Protein AF-A0AA37VGV1-F1 (afdb_monomer)

Radius of gyration: 12.06 Å; Cα contacts (8 Å, |Δi|>4): 106; chains: 1; bounding box: 21×33×29 Å

pLDDT: mean 76.51, std 15.52, range [32.69, 92.94]

Structure (mmCIF, N/CA/C/O backbone):
data_AF-A0AA37VGV1-F1
#
_entry.id   AF-A0AA37VGV1-F1
#
loop_
_atom_site.group_PDB
_atom_site.id
_atom_site.type_symbol
_atom_site.label_atom_id
_atom_site.label_alt_id
_atom_site.label_comp_id
_atom_site.label_asym_id
_atom_site.label_entity_id
_atom_site.label_seq_id
_atom_site.pdbx_PDB_ins_code
_atom_site.Cartn_x
_atom_site.Cartn_y
_atom_site.Cartn_z
_atom_site.occupancy
_atom_site.B_iso_or_equiv
_atom_site.auth_seq_id
_atom_site.auth_comp_id
_atom_site.auth_asym_id
_atom_site.auth_atom_id
_atom_site.pdbx_PDB_model_num
ATOM 1 N N . MET A 1 1 ? 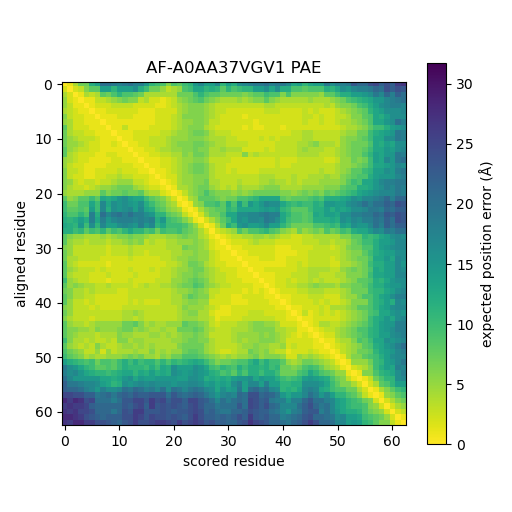-0.065 -7.879 -16.337 1.00 57.25 1 MET A N 1
ATOM 2 C CA . MET A 1 1 ? -0.400 -8.899 -15.334 1.00 57.25 1 MET A CA 1
ATOM 3 C C . MET A 1 1 ? -0.249 -8.205 -14.013 1.00 57.25 1 MET A C 1
ATOM 5 O O . MET A 1 1 ? 0.800 -7.606 -13.788 1.00 57.25 1 MET A O 1
ATOM 9 N N . ASP A 1 2 ? -1.302 -8.221 -13.217 1.00 71.62 2 ASP A N 1
ATOM 10 C CA . ASP A 1 2 ? -1.253 -7.663 -11.875 1.00 71.62 2 ASP A CA 1
ATOM 11 C C . ASP A 1 2 ? -0.535 -8.675 -10.980 1.00 71.62 2 ASP A C 1
ATOM 13 O O . ASP A 1 2 ? -0.741 -9.884 -11.103 1.00 71.62 2 ASP A O 1
ATOM 17 N N . GLY A 1 3 ? 0.393 -8.189 -10.164 1.00 78.62 3 GLY A N 1
ATOM 18 C CA . GLY A 1 3 ? 1.144 -8.984 -9.20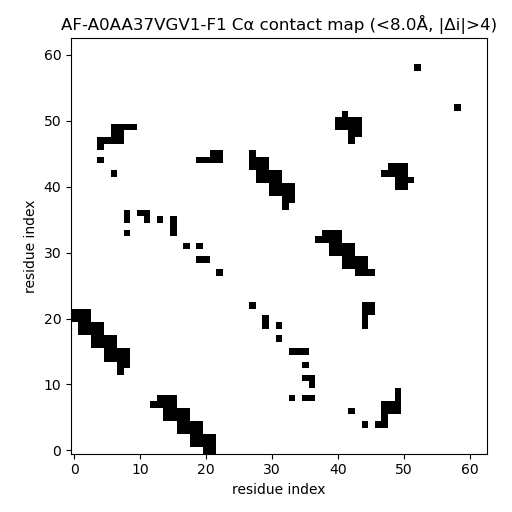6 1.00 78.62 3 GLY A CA 1
ATOM 19 C C . GLY A 1 3 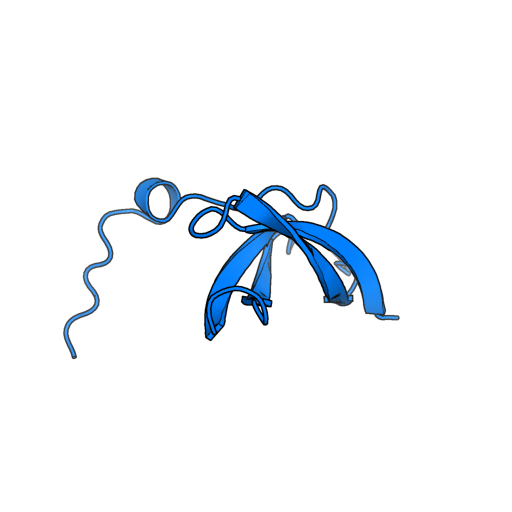? 0.555 -8.800 -7.811 1.00 78.62 3 GLY A C 1
ATOM 20 O O . GLY A 1 3 ? 0.258 -7.661 -7.442 1.00 78.62 3 GLY A O 1
ATOM 21 N N . PRO A 1 4 ? 0.375 -9.878 -7.030 1.00 85.56 4 PRO A N 1
ATOM 22 C CA . PRO A 1 4 ? 0.059 -9.731 -5.619 1.00 85.56 4 PRO A CA 1
ATOM 23 C C . PRO A 1 4 ? 1.258 -9.110 -4.894 1.00 85.56 4 PRO A C 1
ATOM 25 O O . PRO A 1 4 ? 2.404 -9.499 -5.125 1.00 85.56 4 PRO A O 1
ATOM 28 N N . ILE A 1 5 ? 0.988 -8.155 -4.013 1.00 88.12 5 ILE A N 1
ATOM 29 C CA . ILE A 1 5 ? 1.971 -7.527 -3.140 1.00 88.12 5 ILE A CA 1
ATOM 30 C C . ILE A 1 5 ? 1.368 -7.343 -1.755 1.00 88.12 5 ILE A C 1
ATOM 32 O O . ILE A 1 5 ? 0.222 -6.917 -1.619 1.00 88.12 5 ILE A O 1
ATOM 36 N N . THR A 1 6 ? 2.147 -7.643 -0.725 1.00 90.38 6 THR A N 1
ATOM 37 C CA . THR A 1 6 ? 1.755 -7.393 0.661 1.00 90.38 6 THR A CA 1
ATOM 38 C C . THR A 1 6 ? 2.443 -6.120 1.129 1.00 90.38 6 THR A C 1
ATOM 40 O O . THR A 1 6 ? 3.660 -5.982 0.999 1.00 90.38 6 THR A O 1
ATOM 43 N N . PHE A 1 7 ? 1.676 -5.184 1.677 1.00 89.94 7 PHE A N 1
ATOM 44 C CA . PHE A 1 7 ? 2.208 -3.978 2.303 1.00 89.94 7 PHE A CA 1
ATOM 45 C C . PHE A 1 7 ? 1.660 -3.838 3.719 1.00 89.94 7 PHE A C 1
ATOM 47 O O . PHE A 1 7 ? 0.546 -4.262 4.025 1.00 89.94 7 PHE A O 1
ATOM 54 N N . ARG A 1 8 ? 2.430 -3.191 4.594 1.00 90.81 8 ARG A N 1
ATOM 55 C CA . ARG A 1 8 ? 1.998 -2.932 5.967 1.00 90.81 8 ARG A CA 1
ATOM 56 C C . ARG A 1 8 ? 1.313 -1.578 6.066 1.00 90.81 8 ARG A C 1
ATOM 58 O O . ARG A 1 8 ? 1.926 -0.550 5.789 1.00 90.81 8 ARG A O 1
ATOM 65 N N . CYS A 1 9 ? 0.050 -1.555 6.483 1.00 90.31 9 CYS A N 1
ATOM 66 C CA . CYS A 1 9 ? -0.706 -0.320 6.627 1.00 90.31 9 CYS A CA 1
ATOM 67 C C . CYS A 1 9 ? -0.060 0.585 7.695 1.00 90.31 9 CYS A C 1
ATOM 69 O O . CYS A 1 9 ? 0.030 0.186 8.857 1.00 90.31 9 CYS A O 1
ATOM 71 N N . PRO A 1 10 ? 0.324 1.832 7.363 1.00 86.38 10 PRO A N 1
ATOM 72 C CA . PRO A 1 10 ? 0.966 2.742 8.314 1.00 86.38 10 PRO A CA 1
ATOM 73 C C . PRO A 1 10 ? 0.015 3.250 9.407 1.00 86.38 10 PRO A C 1
ATOM 75 O O . PRO A 1 10 ? 0.470 3.820 10.390 1.00 86.38 10 PRO A O 1
ATOM 78 N N . GLN A 1 11 ? -1.301 3.090 9.232 1.00 87.12 11 GLN A N 1
ATOM 79 C CA . GLN A 1 11 ? -2.302 3.585 10.184 1.00 87.12 11 GLN A CA 1
ATOM 80 C C . GLN A 1 11 ? -2.741 2.535 11.191 1.00 87.12 11 GLN A C 1
ATOM 82 O O . GLN A 1 11 ? -2.891 2.852 12.365 1.00 87.12 11 GLN A O 1
ATOM 87 N N . THR A 1 12 ? -2.967 1.305 10.739 1.00 89.38 12 THR A N 1
ATOM 88 C CA . THR A 1 12 ? -3.456 0.220 11.601 1.00 89.38 12 THR A CA 1
ATOM 89 C C . THR A 1 12 ? -2.360 -0.773 11.968 1.00 89.38 12 THR A C 1
ATOM 91 O O . THR A 1 12 ? -2.537 -1.563 12.889 1.00 89.38 12 THR A O 1
ATOM 94 N N . GLY A 1 13 ? -1.230 -0.757 11.254 1.00 89.69 13 GLY A N 1
ATOM 95 C CA . GLY A 1 13 ? -0.142 -1.718 11.416 1.00 89.69 13 GLY A CA 1
ATOM 96 C C . GLY A 1 13 ? -0.437 -3.108 10.850 1.00 89.69 13 GLY A C 1
ATOM 97 O O . GLY A 1 13 ? 0.416 -3.980 11.012 1.00 89.69 13 GLY A O 1
ATOM 98 N N . ALA A 1 14 ? -1.599 -3.309 10.214 1.00 91.25 14 ALA A N 1
ATOM 99 C CA . ALA A 1 14 ? -2.009 -4.574 9.610 1.00 91.25 14 ALA A CA 1
ATOM 100 C C . ALA A 1 14 ? -1.297 -4.821 8.274 1.00 91.25 14 ALA A C 1
ATOM 102 O O . ALA A 1 14 ? -1.086 -3.879 7.509 1.00 91.25 14 ALA A O 1
ATOM 103 N N . ASP A 1 15 ? -0.981 -6.079 7.984 1.00 92.94 15 ASP A N 1
ATOM 104 C CA . ASP A 1 15 ? -0.501 -6.493 6.667 1.00 92.94 15 ASP A CA 1
ATOM 105 C C . ASP A 1 15 ? -1.691 -6.655 5.717 1.00 92.94 15 ASP A C 1
ATOM 107 O O . ASP A 1 15 ? -2.732 -7.207 6.080 1.00 92.94 15 ASP A O 1
ATOM 111 N N . VAL A 1 16 ? -1.559 -6.096 4.519 1.00 91.25 16 VAL A N 1
ATOM 112 C CA . VAL A 1 16 ? -2.632 -5.977 3.537 1.00 91.25 16 VAL A CA 1
ATOM 113 C C . VAL A 1 16 ? -2.125 -6.459 2.191 1.00 91.25 16 VAL A C 1
ATOM 115 O O . VAL A 1 16 ? -1.139 -5.935 1.670 1.00 91.25 16 VAL A O 1
ATOM 118 N N . ASP A 1 17 ? -2.846 -7.411 1.610 1.00 90.94 17 ASP A N 1
ATOM 119 C CA . ASP A 1 17 ? -2.595 -7.878 0.254 1.00 90.94 17 ASP A CA 1
ATOM 120 C C . ASP A 1 17 ? 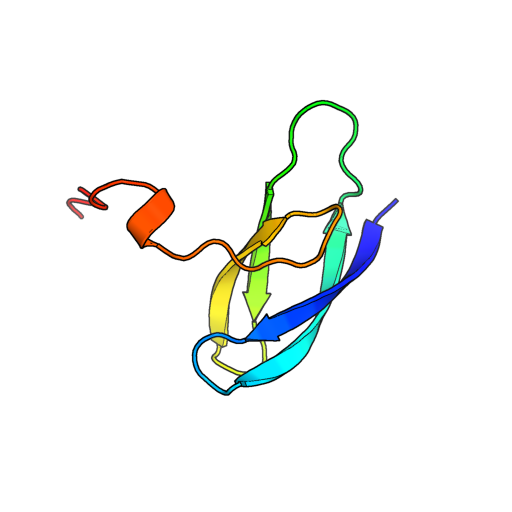-3.311 -6.977 -0.755 1.00 90.94 17 ASP A C 1
ATOM 122 O O . ASP A 1 17 ? -4.508 -6.696 -0.642 1.00 90.94 17 ASP A O 1
ATOM 126 N N . ALA A 1 18 ? -2.569 -6.525 -1.759 1.00 86.25 18 ALA A N 1
ATOM 127 C CA . ALA A 1 18 ? -3.071 -5.748 -2.877 1.00 86.25 18 ALA A CA 1
ATOM 128 C C . ALA A 1 18 ? -2.587 -6.348 -4.197 1.00 86.25 18 ALA A C 1
ATOM 130 O O . ALA A 1 18 ? -1.513 -6.938 -4.279 1.00 86.25 18 ALA A O 1
ATOM 131 N N . PHE A 1 19 ? -3.373 -6.166 -5.252 1.00 85.25 19 PHE A N 1
ATOM 132 C CA . PHE A 1 19 ? -2.932 -6.450 -6.612 1.00 85.25 19 PHE A CA 1
ATOM 133 C C . PHE A 1 19 ? -2.484 -5.142 -7.245 1.00 85.25 19 PHE A C 1
ATOM 135 O O . PHE A 1 19 ? -3.283 -4.218 -7.393 1.00 85.25 19 PHE A O 1
ATOM 142 N N . VAL A 1 20 ? -1.204 -5.062 -7.592 1.00 81.12 20 VAL A N 1
ATOM 143 C CA . VAL A 1 20 ? -0.625 -3.907 -8.281 1.00 81.12 20 VAL A CA 1
ATOM 144 C C . VAL A 1 20 ? -0.259 -4.278 -9.702 1.00 81.12 20 VAL A C 1
ATOM 146 O O . VAL A 1 20 ? 0.137 -5.414 -9.976 1.00 81.12 20 VAL A O 1
ATOM 149 N N . GLN A 1 21 ? -0.360 -3.320 -10.620 1.00 74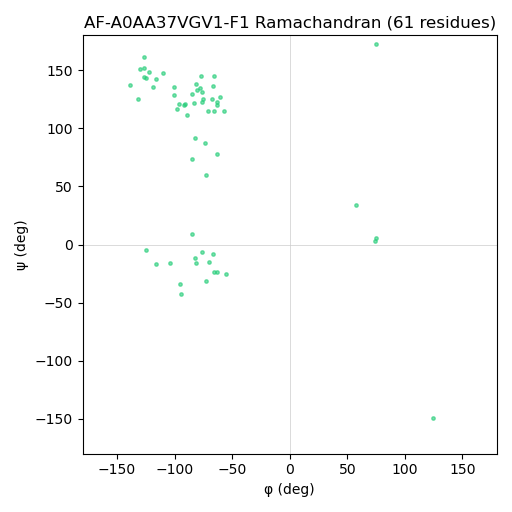.94 21 GLN A N 1
ATOM 150 C CA . GLN A 1 21 ? 0.163 -3.525 -11.962 1.00 74.94 21 GLN A CA 1
ATOM 151 C C . GLN A 1 21 ? 1.674 -3.714 -11.845 1.00 74.94 21 GLN A C 1
ATOM 153 O O . GLN A 1 21 ? 2.374 -2.851 -11.322 1.00 74.94 21 GLN A O 1
ATOM 158 N N . GLN A 1 22 ? 2.192 -4.864 -12.292 1.00 65.62 22 GLN A N 1
ATOM 159 C CA . GLN A 1 22 ? 3.640 -5.045 -12.293 1.00 65.62 22 GLN A CA 1
ATOM 160 C C . GLN A 1 22 ? 4.258 -3.970 -13.191 1.00 65.62 22 GLN A C 1
ATOM 162 O O . GLN A 1 22 ? 3.845 -3.843 -14.354 1.00 65.62 22 GLN A O 1
ATOM 167 N N . PRO A 1 23 ? 5.230 -3.202 -12.679 1.00 60.25 23 PRO A N 1
ATOM 168 C CA . PRO A 1 23 ? 5.710 -2.029 -13.375 1.00 60.25 23 PRO A CA 1
ATOM 169 C C . PRO A 1 23 ? 6.396 -2.438 -14.677 1.00 60.25 23 PRO A C 1
ATOM 171 O O . PRO A 1 23 ? 7.431 -3.104 -14.693 1.00 60.25 23 PRO A O 1
ATOM 174 N N . LYS A 1 24 ? 5.813 -2.033 -15.808 1.00 59.62 24 LYS A N 1
ATOM 175 C CA . LYS A 1 24 ? 6.457 -2.138 -17.122 1.00 59.62 24 LYS A CA 1
ATOM 176 C C . LYS A 1 24 ? 7.353 -0.914 -17.328 1.00 59.62 24 LYS A C 1
ATOM 178 O O . LYS A 1 24 ? 6.996 -0.007 -18.071 1.00 59.62 24 LYS A O 1
ATOM 183 N N . GLY A 1 25 ? 8.497 -0.862 -16.643 1.00 63.28 25 GLY A N 1
ATOM 184 C CA . GLY A 1 25 ? 9.490 0.213 -16.786 1.00 63.28 25 GLY A CA 1
ATOM 185 C C . GLY A 1 25 ? 9.842 0.921 -15.475 1.00 63.28 25 GLY A C 1
ATOM 186 O O . GLY A 1 25 ? 9.840 0.309 -14.415 1.00 63.28 25 GLY A O 1
ATOM 187 N N . LEU A 1 26 ? 10.178 2.215 -15.554 1.00 58.75 26 LEU A N 1
ATOM 188 C CA . LEU A 1 26 ? 10.674 3.030 -14.428 1.00 58.75 26 LEU A CA 1
ATOM 189 C C . LEU A 1 26 ? 9.591 3.465 -13.418 1.00 58.75 26 LEU A C 1
ATOM 191 O O . LEU A 1 26 ? 9.926 4.064 -12.396 1.00 58.75 26 LEU A O 1
ATOM 195 N N . SER A 1 27 ? 8.309 3.196 -13.684 1.00 60.62 27 SER A N 1
ATOM 196 C CA . SER A 1 27 ? 7.212 3.533 -12.768 1.00 60.62 27 SER A CA 1
ATOM 197 C C . SER A 1 27 ? 7.225 2.591 -11.570 1.00 60.62 27 SER A C 1
ATOM 199 O O . SER A 1 27 ? 6.601 1.546 -11.594 1.00 60.62 27 SER A O 1
ATOM 201 N N . ARG A 1 28 ? 7.984 2.939 -10.532 1.00 74.81 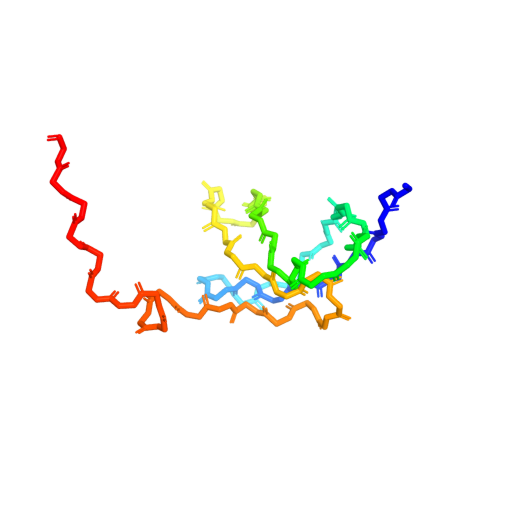28 ARG A N 1
ATOM 202 C CA . ARG A 1 28 ? 8.201 2.094 -9.349 1.00 74.81 28 ARG A CA 1
ATOM 203 C C . ARG A 1 28 ? 7.062 2.161 -8.322 1.00 74.81 28 ARG A C 1
ATOM 205 O O . ARG A 1 28 ? 6.999 1.310 -7.443 1.00 74.81 28 ARG A O 1
ATOM 212 N N . PHE A 1 29 ? 6.184 3.160 -8.409 1.00 79.38 29 PHE A N 1
ATOM 213 C CA . PHE A 1 29 ? 5.205 3.468 -7.364 1.00 79.38 29 PHE A CA 1
ATOM 214 C C . PHE A 1 29 ? 3.768 3.350 -7.856 1.00 79.38 29 PHE A C 1
ATOM 216 O O . PHE A 1 29 ? 3.428 3.866 -8.916 1.00 79.38 29 PHE A O 1
ATOM 223 N N . GLU A 1 30 ? 2.936 2.727 -7.030 1.00 83.44 30 GLU A N 1
ATOM 224 C CA . GLU A 1 30 ? 1.536 2.422 -7.299 1.00 83.44 30 GLU A CA 1
ATOM 225 C C . GLU A 1 30 ? 0.657 2.957 -6.165 1.00 83.44 30 GLU A C 1
ATOM 227 O O . GLU A 1 30 ? 1.042 2.944 -4.991 1.00 83.44 30 GLU A O 1
ATOM 232 N N . THR A 1 31 ? -0.537 3.437 -6.507 1.00 86.75 31 THR A N 1
ATOM 233 C CA . THR A 1 31 ? -1.532 3.869 -5.521 1.00 86.75 31 THR A CA 1
ATOM 234 C C . THR A 1 31 ? -2.510 2.733 -5.258 1.00 86.75 31 THR A C 1
ATOM 236 O O . THR A 1 31 ? -3.217 2.295 -6.161 1.00 86.75 31 THR A O 1
ATOM 239 N N . VAL A 1 32 ? -2.598 2.288 -4.007 1.00 87.25 32 VAL A N 1
ATOM 240 C CA . VAL A 1 32 ? -3.510 1.218 -3.585 1.00 87.25 32 VAL A CA 1
ATOM 241 C C . VAL A 1 32 ? -4.549 1.736 -2.603 1.00 87.25 32 VAL A C 1
ATOM 243 O O . VAL A 1 32 ? -4.254 2.568 -1.742 1.00 87.25 32 VAL A O 1
ATOM 246 N N . ASN A 1 33 ? -5.777 1.233 -2.718 1.00 89.62 33 ASN A N 1
ATOM 247 C CA . ASN A 1 33 ? -6.800 1.430 -1.698 1.00 89.62 33 ASN A CA 1
ATOM 248 C C . ASN A 1 33 ? -6.601 0.391 -0.589 1.00 89.62 33 ASN A C 1
ATOM 250 O O . ASN A 1 33 ? -6.619 -0.810 -0.849 1.00 89.62 33 ASN A O 1
ATOM 254 N N . CYS A 1 34 ? -6.397 0.853 0.639 1.00 89.69 34 CYS A N 1
ATOM 255 C CA . CYS A 1 34 ? -6.165 -0.006 1.786 1.00 89.69 34 CYS A CA 1
ATOM 256 C C . CYS A 1 34 ? -7.486 -0.399 2.463 1.00 89.69 34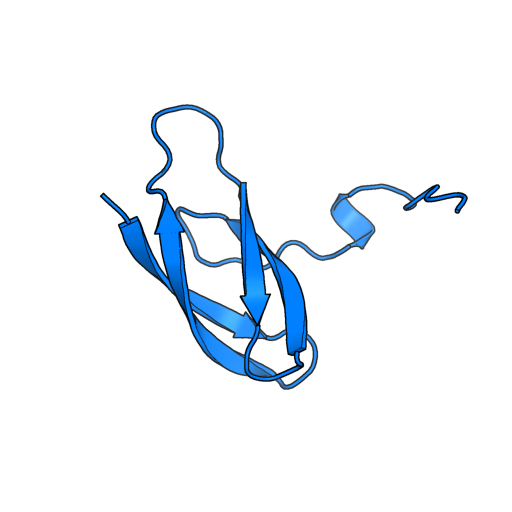 CYS A C 1
ATOM 258 O O . CYS A 1 34 ? -8.086 0.449 3.127 1.00 89.69 34 CYS A O 1
ATOM 260 N N . PRO A 1 35 ? -7.926 -1.670 2.407 1.00 89.31 35 PRO A N 1
ATOM 261 C CA . PRO A 1 35 ? -9.132 -2.120 3.104 1.00 89.31 35 PRO A CA 1
ATOM 262 C C . PRO A 1 35 ? -9.042 -2.005 4.633 1.00 89.31 35 PRO A C 1
ATOM 264 O O . PRO A 1 35 ? -10.073 -1.887 5.287 1.00 89.31 35 PRO A O 1
ATOM 267 N N . ALA A 1 36 ? -7.838 -1.998 5.219 1.00 90.38 36 ALA A N 1
ATOM 268 C CA . ALA A 1 36 ? -7.677 -1.929 6.674 1.00 90.38 36 ALA A CA 1
ATOM 269 C C . ALA A 1 36 ? -8.007 -0.545 7.260 1.00 90.38 36 ALA A C 1
ATOM 271 O O . ALA A 1 36 ? -8.450 -0.452 8.402 1.00 90.38 36 ALA A O 1
ATOM 272 N N . CYS A 1 37 ? -7.779 0.532 6.504 1.00 91.25 37 CYS A N 1
ATOM 273 C CA . CYS A 1 37 ? -8.017 1.906 6.963 1.00 91.25 37 CYS A CA 1
ATOM 274 C C . CYS A 1 37 ? -8.948 2.715 6.049 1.00 91.25 37 CYS A C 1
ATOM 276 O O . CYS A 1 37 ? -9.287 3.850 6.380 1.00 91.25 37 CYS A O 1
ATOM 278 N N . MET A 1 38 ? -9.356 2.139 4.913 1.00 88.50 38 MET A N 1
ATOM 279 C CA . MET A 1 38 ? -10.170 2.767 3.869 1.00 88.50 38 MET A CA 1
ATOM 280 C C . MET A 1 38 ? -9.541 4.049 3.298 1.00 88.50 38 MET A C 1
ATOM 282 O O . MET A 1 38 ? -10.241 5.006 2.970 1.00 88.50 38 MET A O 1
ATOM 286 N N . ARG A 1 39 ? -8.205 4.098 3.206 1.00 87.62 39 ARG A N 1
ATOM 287 C CA . ARG A 1 39 ? -7.449 5.231 2.640 1.00 87.62 39 ARG A CA 1
ATOM 288 C C . ARG A 1 39 ? -6.496 4.772 1.545 1.00 87.62 39 ARG A C 1
ATOM 290 O O . ARG A 1 39 ? -6.130 3.602 1.468 1.00 87.62 39 ARG A O 1
ATOM 297 N N . PHE A 1 40 ? -6.063 5.721 0.722 1.0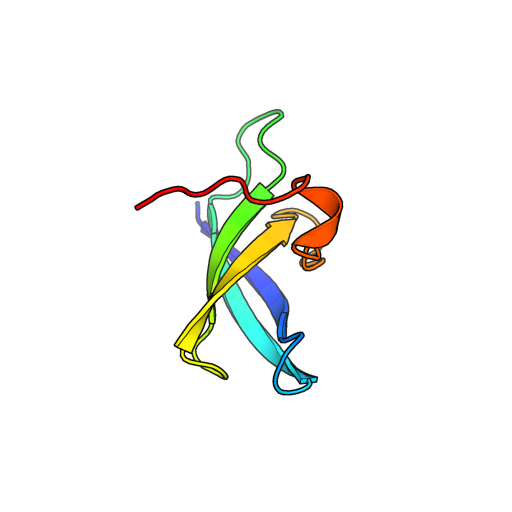0 87.44 40 PHE A N 1
ATOM 298 C CA . PHE A 1 40 ? -5.060 5.470 -0.304 1.00 87.44 40 PHE A CA 1
ATOM 299 C C . PHE A 1 40 ? -3.645 5.504 0.271 1.00 87.44 40 PHE A C 1
ATOM 301 O O . PHE A 1 40 ? -3.298 6.380 1.070 1.00 87.44 40 PHE A O 1
ATOM 308 N N . HIS A 1 41 ? -2.820 4.560 -0.170 1.00 87.75 41 HIS A N 1
ATOM 309 C CA . HIS A 1 41 ? -1.393 4.521 0.116 1.00 87.75 41 HIS A CA 1
ATOM 310 C C . HIS A 1 41 ? -0.603 4.446 -1.184 1.00 87.75 41 HIS A C 1
ATOM 312 O O . HIS A 1 41 ? -1.017 3.786 -2.134 1.00 87.75 41 HIS A O 1
ATOM 318 N N . PHE A 1 42 ? 0.540 5.125 -1.208 1.00 87.56 42 PHE A N 1
ATOM 319 C CA . PHE A 1 42 ? 1.531 4.966 -2.262 1.00 87.56 42 PHE A CA 1
ATOM 320 C C . PHE A 1 42 ? 2.508 3.887 -1.827 1.00 87.56 42 PHE A C 1
ATOM 322 O O . PHE A 1 42 ? 3.129 4.014 -0.769 1.00 87.56 42 PHE A O 1
ATOM 329 N N . ILE A 1 43 ? 2.625 2.830 -2.620 1.00 87.38 43 ILE A N 1
ATOM 330 C CA . ILE A 1 43 ? 3.535 1.722 -2.351 1.00 87.38 43 ILE A CA 1
ATOM 331 C C . ILE A 1 43 ? 4.508 1.534 -3.504 1.00 87.38 43 ILE A C 1
ATOM 333 O O . ILE A 1 43 ? 4.189 1.802 -4.658 1.00 87.38 43 ILE A O 1
ATOM 337 N N . ASP A 1 44 ? 5.709 1.074 -3.190 1.00 84.94 44 ASP A N 1
ATOM 338 C CA . ASP A 1 44 ? 6.646 0.571 -4.187 1.00 84.94 44 ASP A CA 1
ATOM 339 C C . ASP A 1 44 ? 6.128 -0.774 -4.719 1.00 84.94 44 ASP A C 1
ATOM 341 O O . ASP A 1 44 ? 6.062 -1.754 -3.978 1.00 84.94 44 ASP A O 1
ATOM 345 N N . GLY A 1 45 ? 5.767 -0.823 -6.002 1.00 79.69 45 GLY A N 1
ATOM 346 C CA . GLY A 1 45 ? 5.219 -2.009 -6.663 1.00 79.69 45 GLY A CA 1
ATOM 347 C C . GLY A 1 45 ? 6.209 -3.173 -6.799 1.00 79.69 45 GLY A C 1
ATOM 348 O O . GLY A 1 45 ? 5.804 -4.266 -7.186 1.00 79.69 45 GLY A O 1
ATOM 349 N N . MET A 1 46 ? 7.495 -2.972 -6.480 1.00 79.44 46 MET A N 1
ATOM 350 C CA . MET A 1 46 ? 8.494 -4.043 -6.396 1.00 79.44 46 MET A CA 1
ATOM 351 C C . MET A 1 46 ? 8.694 -4.573 -4.974 1.00 79.44 46 MET A C 1
ATOM 353 O O . MET A 1 46 ? 9.016 -5.747 -4.811 1.00 79.44 46 MET A O 1
ATOM 357 N N . THR A 1 47 ? 8.581 -3.718 -3.952 1.00 80.38 47 THR A N 1
ATOM 358 C CA . THR A 1 47 ? 8.982 -4.065 -2.572 1.00 80.38 47 THR A CA 1
ATOM 359 C C . THR A 1 47 ? 7.835 -4.088 -1.565 1.00 80.38 47 THR A C 1
ATOM 361 O O . THR A 1 47 ? 8.002 -4.632 -0.478 1.00 80.38 47 THR A O 1
ATOM 364 N N . GLY A 1 48 ? 6.688 -3.487 -1.885 1.00 82.19 48 GLY A N 1
ATOM 365 C CA . GLY A 1 48 ? 5.555 -3.328 -0.969 1.00 82.19 48 GLY A CA 1
ATOM 366 C C . GLY A 1 48 ? 5.793 -2.253 0.091 1.00 82.19 48 GLY A C 1
ATOM 367 O O . GLY A 1 48 ? 4.972 -2.069 0.989 1.00 82.19 48 GLY A O 1
ATOM 368 N N . ALA A 1 49 ? 6.908 -1.522 0.007 1.00 84.19 49 ALA A N 1
ATOM 369 C CA . ALA A 1 49 ? 7.222 -0.456 0.943 1.00 84.19 49 ALA A CA 1
ATOM 370 C C . ALA A 1 49 ? 6.243 0.709 0.766 1.00 84.19 49 ALA A C 1
ATOM 372 O O . ALA A 1 49 ? 6.110 1.262 -0.326 1.00 84.19 49 ALA A O 1
ATOM 373 N N . VAL A 1 50 ? 5.583 1.107 1.855 1.00 84.12 50 VAL A N 1
ATOM 374 C CA . VAL A 1 50 ? 4.727 2.295 1.869 1.00 84.12 50 VAL A CA 1
ATOM 375 C C . VAL A 1 50 ? 5.601 3.539 1.897 1.00 84.12 50 VAL A C 1
ATOM 377 O O . VAL A 1 50 ? 6.429 3.711 2.793 1.00 84.12 50 VAL A O 1
ATOM 380 N N . LEU A 1 51 ? 5.386 4.432 0.937 1.00 81.19 51 LEU A N 1
ATOM 381 C CA . LEU A 1 51 ? 5.995 5.748 0.959 1.00 81.19 51 LEU A CA 1
ATOM 382 C C . LEU A 1 51 ? 5.257 6.633 1.970 1.00 81.19 51 LEU A C 1
ATOM 384 O O . LEU A 1 51 ? 4.044 6.835 1.846 1.00 81.19 51 LEU A O 1
ATOM 388 N N . PRO A 1 52 ? 5.956 7.192 2.971 1.00 67.31 52 PRO A N 1
ATOM 389 C CA . PRO A 1 52 ? 5.349 8.170 3.848 1.00 67.31 52 PRO A CA 1
ATOM 390 C C . PRO A 1 52 ? 5.008 9.444 3.052 1.00 67.31 52 PRO A C 1
ATOM 392 O O . PRO A 1 52 ? 5.778 9.847 2.175 1.00 67.31 52 PRO A O 1
ATOM 395 N N . PRO A 1 53 ? 3.899 10.132 3.385 1.00 59.97 53 PRO A N 1
ATOM 396 C CA . PRO A 1 53 ? 3.500 11.376 2.722 1.00 59.97 53 PRO A CA 1
ATOM 397 C C . PRO A 1 53 ? 4.589 12.455 2.741 1.00 59.97 53 PRO A C 1
ATOM 399 O O . PRO A 1 53 ? 4.637 13.305 1.865 1.00 59.97 53 PRO A O 1
ATOM 402 N N . THR A 1 54 ? 5.495 12.404 3.720 1.00 60.34 54 THR A N 1
ATOM 403 C CA . THR A 1 54 ? 6.631 13.322 3.857 1.00 60.34 54 THR A CA 1
ATOM 404 C C . THR A 1 54 ? 7.664 13.212 2.736 1.00 60.34 54 THR A C 1
ATOM 406 O O . THR A 1 54 ? 8.363 14.188 2.481 1.00 60.34 54 THR A O 1
ATOM 409 N N . LEU A 1 55 ? 7.759 12.072 2.040 1.00 57.97 55 LEU A N 1
ATOM 410 C CA . LEU A 1 55 ? 8.625 11.930 0.861 1.00 57.97 55 LEU A CA 1
ATOM 411 C C . LEU A 1 55 ? 7.982 12.472 -0.422 1.00 57.97 55 LEU A C 1
ATOM 413 O O . LEU A 1 55 ? 8.680 12.647 -1.416 1.00 57.97 55 LEU A O 1
ATOM 417 N N . LEU A 1 56 ? 6.680 12.776 -0.401 1.00 57.41 56 LEU A N 1
ATOM 418 C CA . LEU A 1 56 ? 5.962 13.371 -1.533 1.00 57.41 56 LEU A CA 1
ATOM 419 C C . LEU A 1 56 ? 6.083 14.909 -1.568 1.00 57.41 56 LEU A C 1
ATOM 421 O O . LEU A 1 56 ? 5.430 15.560 -2.379 1.00 57.41 56 LEU A O 1
ATOM 425 N N . GLY A 1 57 ? 6.943 15.494 -0.723 1.00 48.94 57 GLY A N 1
ATOM 426 C CA . GLY A 1 57 ? 7.034 16.940 -0.519 1.00 48.94 57 GLY A CA 1
ATOM 427 C C . GLY A 1 57 ? 5.860 17.474 0.312 1.00 48.94 57 GLY A C 1
ATOM 428 O O . GLY A 1 57 ? 4.936 16.724 0.635 1.00 48.94 57 GLY A O 1
ATOM 429 N N . PRO A 1 58 ? 5.875 18.758 0.719 1.00 4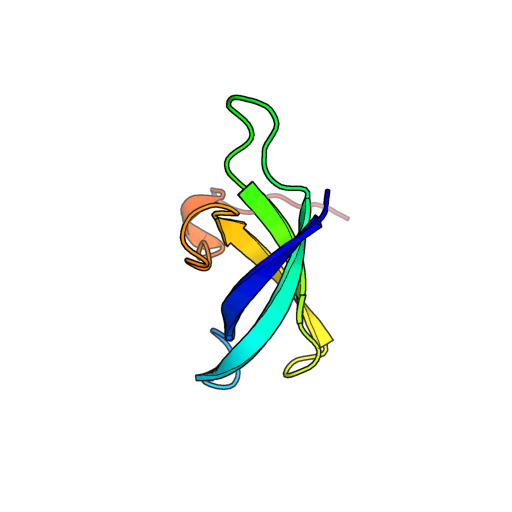8.53 58 PRO A N 1
ATOM 430 C CA . PRO A 1 58 ? 4.690 19.366 1.302 1.00 48.53 58 PRO A CA 1
ATOM 431 C C . PRO A 1 58 ? 3.568 19.235 0.278 1.00 48.53 58 PRO A C 1
ATOM 433 O O . PRO A 1 58 ? 3.647 19.788 -0.809 1.00 48.53 58 PRO A O 1
ATOM 436 N N . ALA A 1 59 ? 2.552 18.462 0.628 1.00 54.16 59 ALA A N 1
ATOM 437 C CA . ALA A 1 59 ? 1.311 18.324 -0.102 1.00 54.16 59 ALA A CA 1
ATOM 438 C C . ALA A 1 59 ? 0.593 19.688 -0.124 1.00 54.16 59 ALA A C 1
ATOM 440 O O . ALA A 1 59 ? -0.341 19.915 0.637 1.00 54.16 59 ALA A O 1
ATOM 441 N N . ASN A 1 60 ? 1.022 20.614 -0.981 1.00 43.91 60 ASN A N 1
ATOM 442 C CA . ASN A 1 60 ? 0.273 21.805 -1.372 1.00 43.91 60 ASN A CA 1
ATOM 443 C C . ASN A 1 60 ? -0.879 21.392 -2.302 1.00 43.91 60 ASN A C 1
ATOM 445 O O . ASN A 1 60 ? -0.979 21.807 -3.450 1.00 43.91 60 ASN A O 1
ATOM 449 N N . TRP A 1 61 ? -1.758 20.543 -1.768 1.00 42.97 61 TRP A N 1
ATOM 450 C CA . TRP A 1 61 ? -3.092 20.308 -2.292 1.00 42.97 61 TRP A CA 1
ATOM 451 C C . TRP A 1 61 ? -3.981 21.420 -1.748 1.00 42.97 61 TRP A C 1
ATOM 453 O O . TRP A 1 61 ? -4.512 21.336 -0.641 1.00 42.97 61 TRP A O 1
ATOM 463 N N . THR A 1 62 ? -4.085 22.505 -2.506 1.00 32.69 62 THR A N 1
ATOM 464 C CA . THR A 1 62 ? -5.212 23.432 -2.383 1.00 32.69 62 THR A CA 1
ATOM 465 C C . THR A 1 62 ? -6.437 22.799 -3.057 1.00 32.69 62 THR A C 1
ATOM 467 O O . THR A 1 62 ? -6.273 22.287 -4.168 1.00 32.69 62 THR A O 1
ATOM 470 N N . PRO A 1 63 ? -7.609 22.773 -2.388 1.00 44.53 63 PRO A N 1
ATOM 471 C CA . PRO A 1 63 ? -8.854 22.229 -2.937 1.00 44.53 63 PRO A CA 1
ATOM 472 C C . PRO A 1 63 ? -9.357 22.998 -4.163 1.00 44.53 63 PRO A C 1
ATOM 474 O O . PRO A 1 63 ? -8.986 24.186 -4.315 1.00 44.53 63 PRO A O 1
#

Solvent-accessible surface area (backbone atoms only — not comparable to full-atom values): 4078 Å² total; per-residue (Å²): 113,68,38,82,40,60,29,60,39,91,86,78,69,46,79,42,81,43,76,38,69,52,56,92,64,87,62,51,67,41,82,43,80,35,85,89,78,75,44,78,44,45,25,30,60,84,74,25,48,64,58,59,68,76,80,72,46,86,78,83,75,76,134

Sequence (63 aa):
MDGPITFRCPQTGADVDAFVQQPKGLSRFETVNCPACMRFHFIDGMTGAVLPPTLLGPANWTP

Foldseek 3Di:
DWDWDWAQDPPPRDIAIDTHDQDPPDCQWDWDQGPVVRDIFIAGSVHNYTDDVVVVPPPPPDD

Mean predicted aligned error: 7.99 Å

Nearest PDB structures (foldseek):
  4a4g-assembly1_A  TM=5.286E-01  e=2.436E+00  Homo sapiens
  7w30-assembly2_B  TM=5.885E-01  e=3.996E+00  Homo sapiens
  4a4h-assembly1_A  TM=5.293E-01  e=3.531E+00  Homo sapiens
  3pnw-assembly7_U  TM=5.540E-01  e=5.446E+00  Homo sapiens
  3pnw-assembly1_C  TM=5.416E-01  e=6.975E+00  Homo sapiens

Secondary structure (DSSP, 8-state):
-EEEEEEE-TTT--EEEEEEE--SSS--EEEEEETTTTEEEEEETTT-PBPPGGGG-S-----